Protein AF-A0A2V6D3M4-F1 (afdb_monomer)

Mean predicted aligned error: 12.71 Å

Secondary structure (DSSP, 8-state):
--PPPPP---S---SS-TTS---PPP----PPPP-----S-HHHHHHTSPTT-EEEEEE----SS--B-SS-B----HHHHHHHHHHHHHHHHHHEEEEEEEEE-----

Nearest PDB structures (foldseek):
  8s9m-assembly1_A-2  TM=8.624E-01  e=1.371E-04  Adineta vaga
  9c3u-assembly1_A  TM=8.992E-01  e=2.688E-04  Burkholderia cenocepacia
  8urk-assembly1_B  TM=9.087E-01  e=1.182E-03  Burkholderia cenocepacia

pLDDT: mean 81.77, std 21.72, range [31.73, 98.88]

Radius of gyration: 23.75 Å; Cα contacts (8 Å, |Δi|>4): 78; chains: 1; bounding box: 34×32×71 Å

Foldseek 3Di:
DDDDDDDDDDPPDPPPPPPDPDPDDPPPPPDDDDDDDDDDDLLVVLVVAAFQAAQEDADEDLQLPQDDDPPDGSPDDPVRVVVVVCSNVVSVNRRHHPNHDYHYDHDDD

Solvent-accessible surface area (backbone atoms only — not comparable to full-atom values): 7563 Å² total; per-residue (Å²): 140,82,84,84,83,79,81,91,76,77,96,79,79,81,86,79,71,90,78,69,72,85,77,72,72,80,83,73,77,78,73,81,88,81,85,89,88,80,94,66,61,66,61,68,55,51,71,75,52,63,65,50,70,36,62,70,48,78,50,69,69,90,72,60,80,59,56,89,53,96,89,52,82,28,71,59,54,73,68,55,44,55,50,55,51,50,57,48,50,52,50,51,63,46,25,32,27,100,86,34,47,80,46,76,55,83,77,85,134

Structure (mmCIF, N/CA/C/O backbone):
data_AF-A0A2V6D3M4-F1
#
_entry.id   AF-A0A2V6D3M4-F1
#
loop_
_atom_site.group_PDB
_atom_site.id
_atom_site.type_symbol
_atom_site.label_atom_id
_atom_site.label_alt_id
_atom_site.label_comp_id
_atom_site.label_asym_id
_atom_site.label_entity_id
_atom_site.label_seq_id
_atom_site.pdbx_PDB_ins_code
_atom_site.Cartn_x
_atom_site.Cartn_y
_atom_site.Cartn_z
_atom_site.occupancy
_atom_site.B_iso_or_equiv
_atom_site.auth_seq_id
_atom_site.auth_comp_id
_atom_site.auth_asym_id
_atom_site.auth_atom_id
_atom_site.pdbx_PDB_model_num
ATOM 1 N N . MET A 1 1 ? 10.643 15.485 14.687 1.00 40.09 1 MET A N 1
ATOM 2 C CA . MET A 1 1 ? 10.823 14.517 15.788 1.00 40.09 1 MET A CA 1
ATOM 3 C C . MET A 1 1 ? 11.985 15.006 16.649 1.00 40.09 1 MET A C 1
ATOM 5 O O . MET A 1 1 ? 13.115 14.979 16.186 1.00 40.09 1 MET A O 1
ATOM 9 N N . ARG A 1 2 ? 11.716 15.594 17.822 1.00 31.73 2 ARG A N 1
ATOM 10 C CA . ARG A 1 2 ? 12.748 16.038 18.779 1.00 31.73 2 ARG A CA 1
ATOM 11 C C . ARG A 1 2 ? 12.643 15.150 20.012 1.00 31.73 2 ARG A C 1
ATOM 13 O O . ARG A 1 2 ? 11.576 15.096 20.613 1.00 31.73 2 ARG A O 1
ATOM 20 N N . VAL A 1 3 ? 13.726 14.466 20.363 1.00 34.12 3 VAL A N 1
ATOM 21 C CA . VAL A 1 3 ? 13.843 13.738 21.631 1.00 34.12 3 VAL A CA 1
ATOM 22 C C . VAL A 1 3 ? 14.336 14.738 22.685 1.00 34.12 3 VAL A C 1
ATOM 24 O O . VAL A 1 3 ? 15.333 15.415 22.422 1.00 34.12 3 VAL A O 1
ATOM 27 N N . PRO A 1 4 ? 13.667 14.901 23.839 1.00 41.56 4 PRO A N 1
ATOM 28 C CA . P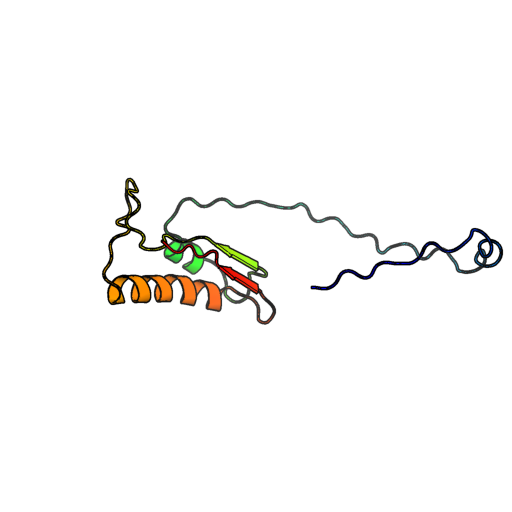RO A 1 4 ? 14.173 15.764 24.896 1.00 41.56 4 PRO A CA 1
ATOM 29 C C . PRO A 1 4 ? 15.375 15.111 25.591 1.00 41.56 4 PRO A C 1
ATOM 31 O O . PRO A 1 4 ? 15.325 13.942 25.968 1.00 41.56 4 PRO A O 1
ATOM 34 N N . VAL A 1 5 ? 16.442 15.885 25.793 1.00 47.09 5 VAL A N 1
ATOM 35 C CA . VAL A 1 5 ? 17.565 15.523 26.668 1.00 47.09 5 VAL A CA 1
ATOM 36 C C . VAL A 1 5 ? 17.191 15.926 28.094 1.00 47.09 5 VAL A C 1
ATOM 38 O O . VAL A 1 5 ? 16.955 17.104 28.359 1.00 47.09 5 VAL A O 1
ATOM 41 N N . ILE A 1 6 ? 17.116 14.956 29.006 1.00 49.19 6 ILE A N 1
ATOM 42 C CA . ILE A 1 6 ? 16.856 15.201 30.431 1.00 49.19 6 ILE A CA 1
ATOM 43 C C . ILE A 1 6 ? 18.204 15.462 31.127 1.00 49.19 6 ILE A C 1
ATOM 45 O O . ILE A 1 6 ? 19.105 14.628 31.010 1.00 49.19 6 ILE A O 1
ATOM 49 N N . PRO A 1 7 ? 18.382 16.585 31.846 1.00 41.84 7 PRO A N 1
ATOM 50 C CA . PRO A 1 7 ? 19.612 16.843 32.581 1.00 41.84 7 PRO A CA 1
ATOM 51 C C . PRO A 1 7 ? 19.721 15.940 33.819 1.00 41.84 7 PRO A C 1
ATOM 53 O O . PRO A 1 7 ? 18.747 15.698 34.531 1.00 41.84 7 PRO A O 1
ATOM 56 N N . SER A 1 8 ? 20.941 15.465 34.074 1.00 50.97 8 SER A N 1
ATOM 57 C CA . SER A 1 8 ? 21.327 14.670 35.245 1.00 50.97 8 SER A CA 1
ATOM 58 C C . SER A 1 8 ? 21.058 15.442 36.541 1.00 50.97 8 SER A C 1
ATOM 60 O O . SER A 1 8 ? 21.778 16.393 36.845 1.00 50.97 8 SER A O 1
ATOM 62 N N . GLN A 1 9 ? 20.062 15.014 37.320 1.00 48.69 9 GLN A N 1
ATOM 63 C CA . GLN A 1 9 ? 19.790 15.557 38.652 1.00 48.69 9 GLN A CA 1
ATOM 64 C C . GLN A 1 9 ? 20.492 14.747 39.749 1.00 48.69 9 GLN A C 1
ATOM 66 O O . GLN A 1 9 ? 20.584 13.520 39.705 1.00 48.69 9 GLN A O 1
ATOM 71 N N . SER A 1 10 ? 21.010 15.480 40.731 1.00 43.06 10 SER A N 1
ATOM 72 C CA . SER A 1 10 ? 21.783 15.022 41.882 1.00 43.06 10 SER A CA 1
ATOM 73 C C . SER A 1 10 ? 20.942 14.224 42.895 1.00 43.06 10 SER A C 1
ATOM 75 O O . SER A 1 10 ? 19.734 14.403 43.031 1.00 43.06 10 SER A O 1
ATOM 77 N N . LYS A 1 11 ? 21.608 13.321 43.630 1.00 49.00 11 LYS A N 1
ATOM 78 C CA . LYS A 1 11 ? 21.061 12.259 44.507 1.00 49.00 11 LYS A CA 1
ATOM 79 C C . LYS A 1 11 ? 20.303 12.723 45.781 1.00 49.00 11 LYS A C 1
ATOM 81 O O . LYS A 1 11 ? 20.261 11.986 46.759 1.00 49.00 11 LYS A O 1
ATOM 86 N N . GLY A 1 12 ? 19.714 13.917 45.817 1.00 41.41 12 GLY A N 1
ATOM 87 C CA . GLY A 1 12 ? 19.258 14.551 47.068 1.00 41.41 12 GLY A CA 1
ATOM 88 C C . GLY A 1 12 ? 17.788 14.387 47.482 1.00 41.41 12 GLY A C 1
ATOM 89 O O . GLY A 1 12 ? 17.453 14.765 48.597 1.00 41.41 12 GLY A O 1
ATOM 90 N N . ALA A 1 13 ? 16.895 13.855 46.640 1.00 48.09 13 ALA A N 1
ATOM 91 C CA . ALA A 1 13 ? 15.440 13.962 46.865 1.00 48.09 13 ALA A CA 1
ATOM 92 C C . ALA A 1 13 ? 14.701 12.620 47.067 1.00 48.09 13 ALA A C 1
ATOM 94 O O . ALA A 1 13 ? 13.505 12.527 46.804 1.00 48.09 13 ALA A O 1
ATOM 95 N N . LEU A 1 14 ? 15.388 11.563 47.516 1.00 39.41 14 LEU A N 1
ATOM 96 C CA . LEU A 1 14 ? 14.815 10.206 47.566 1.00 39.41 14 LEU A CA 1
ATOM 97 C C . LEU A 1 14 ? 14.127 9.810 48.885 1.00 39.41 14 LEU A C 1
ATOM 99 O O . LEU A 1 14 ? 13.579 8.715 48.955 1.00 39.41 14 LEU A O 1
ATOM 103 N N . GLN A 1 15 ? 14.082 10.660 49.917 1.00 44.06 15 GLN A N 1
ATOM 104 C CA . GLN A 1 15 ? 13.596 10.221 51.238 1.00 44.06 15 GLN A CA 1
ATOM 105 C C . GLN A 1 15 ? 12.126 10.556 51.575 1.00 44.06 15 GLN A C 1
ATOM 107 O O . GLN A 1 15 ? 11.689 10.203 52.663 1.00 44.06 15 GLN A O 1
ATOM 112 N N . SER A 1 16 ? 11.336 11.190 50.691 1.00 42.62 16 SER A N 1
ATOM 113 C CA . SER A 1 16 ? 9.958 11.624 51.042 1.00 42.62 16 SER A CA 1
ATOM 114 C C . SER A 1 16 ? 8.810 10.981 50.245 1.00 42.62 16 SER A C 1
ATOM 116 O O . SER A 1 16 ? 7.661 11.383 50.414 1.00 42.62 16 SER A O 1
ATOM 118 N N . LEU A 1 17 ? 9.068 9.982 49.397 1.00 43.31 17 LEU A N 1
ATOM 119 C CA . LEU A 1 17 ? 8.043 9.362 48.535 1.00 43.31 17 LEU A CA 1
ATOM 120 C C . LEU A 1 17 ? 7.548 7.980 49.006 1.00 43.31 17 LEU A C 1
ATOM 122 O O . LEU A 1 17 ? 6.940 7.252 48.231 1.00 43.31 17 LEU A O 1
ATOM 126 N N . LEU A 1 18 ? 7.744 7.613 50.276 1.00 43.56 18 LEU A N 1
ATOM 127 C CA . LEU A 1 18 ? 7.311 6.311 50.818 1.00 43.56 18 LEU A CA 1
ATOM 128 C C . LEU A 1 18 ? 5.841 6.266 51.299 1.00 43.56 18 LEU A C 1
ATOM 130 O O . LEU A 1 18 ? 5.478 5.381 52.064 1.00 43.56 18 LEU A O 1
ATOM 134 N N . SER A 1 19 ? 4.979 7.192 50.858 1.00 49.75 19 SER A N 1
ATOM 135 C CA . SER A 1 19 ? 3.557 7.243 51.263 1.00 49.75 19 SER A CA 1
ATOM 136 C C . SER A 1 19 ? 2.551 7.170 50.108 1.00 49.75 19 SER A C 1
ATOM 138 O O . SER A 1 19 ? 1.344 7.199 50.353 1.00 49.75 19 SER A O 1
ATOM 140 N N . LEU A 1 20 ? 2.987 7.077 48.854 1.00 46.94 20 LEU A N 1
ATOM 141 C CA . LEU A 1 20 ? 2.054 6.843 47.754 1.00 46.94 20 LEU A CA 1
ATOM 142 C C . LEU A 1 20 ? 1.953 5.334 47.567 1.00 46.94 20 LEU A C 1
ATOM 144 O O . LEU A 1 20 ? 2.939 4.692 47.214 1.00 46.94 20 LEU A O 1
ATOM 148 N N . GLY A 1 21 ? 0.782 4.779 47.896 1.00 47.75 21 GLY A N 1
ATOM 149 C CA . GLY A 1 21 ? 0.492 3.356 47.752 1.00 47.75 21 GLY A CA 1
ATOM 150 C C . GLY A 1 21 ? 0.939 2.837 46.390 1.00 47.75 21 GLY A C 1
ATOM 151 O O . GLY A 1 21 ? 0.881 3.565 45.399 1.00 47.75 21 GLY A O 1
ATOM 152 N N . GLU A 1 22 ? 1.419 1.595 46.364 1.00 46.75 22 GLU A N 1
ATOM 153 C CA . GLU A 1 22 ? 1.853 0.923 45.143 1.00 46.75 22 GLU A CA 1
ATOM 154 C C . GLU A 1 22 ? 0.810 1.113 44.037 1.00 46.75 22 GLU A C 1
ATOM 156 O O . GLU A 1 22 ? -0.259 0.496 44.041 1.00 46.75 22 GLU A O 1
ATOM 161 N N . VAL A 1 23 ? 1.123 1.970 43.064 1.00 55.47 23 VAL A N 1
ATOM 162 C CA . VAL A 1 23 ? 0.406 1.992 41.796 1.00 55.47 23 VAL A CA 1
ATOM 163 C C . VAL A 1 23 ? 0.797 0.694 41.109 1.00 55.47 23 VAL A C 1
ATOM 165 O O . VAL A 1 23 ? 1.848 0.606 40.475 1.00 55.47 23 VAL A O 1
ATOM 168 N N . ARG A 1 24 ? -0.016 -0.351 41.295 1.00 49.06 24 ARG A N 1
ATOM 169 C CA . ARG A 1 24 ? 0.113 -1.576 40.508 1.00 49.06 24 ARG A CA 1
ATOM 170 C C . ARG A 1 24 ? 0.020 -1.169 39.036 1.00 49.06 24 ARG A C 1
ATOM 172 O O . ARG A 1 24 ? -1.006 -0.597 38.656 1.00 49.06 24 ARG A O 1
ATOM 179 N N . PRO A 1 25 ? 1.051 -1.418 38.208 1.00 59.03 25 PRO A N 1
ATOM 180 C CA . PRO A 1 25 ? 0.914 -1.203 36.779 1.00 59.03 25 PRO A CA 1
ATOM 181 C C . PRO A 1 25 ? -0.276 -2.042 36.294 1.00 59.03 25 PRO A C 1
ATOM 183 O O . PRO A 1 25 ? -0.447 -3.169 36.779 1.00 59.03 25 PRO A O 1
ATOM 186 N N . PRO A 1 26 ? -1.130 -1.515 35.396 1.00 58.19 26 PRO A N 1
ATOM 187 C CA . PRO A 1 26 ? -2.205 -2.307 34.823 1.00 58.19 26 PRO A CA 1
ATOM 188 C C . PRO A 1 26 ? -1.590 -3.590 34.269 1.00 58.19 26 PRO A C 1
ATOM 190 O O . PRO A 1 26 ? -0.607 -3.542 33.527 1.00 58.19 26 PRO A O 1
ATOM 193 N N . SER A 1 27 ? -2.122 -4.737 34.692 1.00 60.91 27 SER A N 1
ATOM 194 C CA . SER A 1 27 ? -1.690 -6.043 34.214 1.00 60.91 27 SER A CA 1
ATOM 195 C C . SER A 1 27 ? -2.022 -6.131 32.728 1.00 60.91 27 SER A C 1
ATOM 197 O O . SER A 1 27 ? -3.122 -6.530 32.347 1.00 60.91 27 SER A O 1
ATOM 199 N N . ALA A 1 28 ? -1.097 -5.695 31.881 1.00 60.69 28 ALA A N 1
ATOM 200 C CA . ALA A 1 28 ? -1.204 -5.890 30.453 1.00 60.69 28 ALA A CA 1
ATOM 201 C C . ALA A 1 28 ? -1.095 -7.395 30.209 1.00 60.69 28 ALA A C 1
ATOM 203 O O . ALA A 1 28 ? -0.017 -7.980 30.321 1.00 60.69 28 ALA A O 1
ATOM 204 N N . SER A 1 29 ? -2.222 -8.039 29.909 1.00 61.72 29 SER A N 1
ATOM 205 C CA . SER A 1 29 ? -2.193 -9.328 29.236 1.00 61.72 29 SER A CA 1
ATOM 206 C C . SER A 1 29 ? -1.501 -9.088 27.898 1.00 61.72 29 SER A C 1
ATOM 208 O O . SER A 1 29 ? -2.081 -8.474 27.001 1.00 61.72 29 SER A O 1
ATOM 210 N N . LEU A 1 30 ? -0.236 -9.487 27.787 1.00 67.31 30 LEU A N 1
ATOM 211 C CA . LEU A 1 30 ? 0.482 -9.442 26.522 1.00 67.31 30 LEU A CA 1
ATOM 212 C C . LEU A 1 30 ? -0.220 -10.426 25.588 1.00 67.31 30 LEU A C 1
ATOM 214 O O . LEU A 1 30 ? -0.067 -11.639 25.723 1.00 67.31 30 LEU A O 1
ATOM 218 N N . GLY A 1 31 ? -1.057 -9.898 24.696 1.00 75.81 31 GLY A N 1
ATOM 219 C CA . GLY A 1 31 ? -1.618 -10.682 23.608 1.00 75.81 31 GLY A CA 1
ATOM 220 C C . GLY A 1 31 ? -0.477 -11.311 22.813 1.00 75.81 31 GLY A C 1
ATOM 221 O O . GLY A 1 31 ? 0.563 -10.686 22.602 1.00 75.81 31 GLY A O 1
ATOM 222 N N . THR A 1 32 ? -0.642 -12.564 22.406 1.00 89.44 32 THR A N 1
ATOM 223 C CA . THR A 1 32 ? 0.322 -13.222 21.526 1.00 89.44 32 THR A CA 1
ATOM 224 C C . THR A 1 32 ? 0.306 -12.534 20.164 1.00 89.44 32 THR A C 1
ATOM 226 O O . THR A 1 32 ? -0.753 -12.397 19.554 1.00 89.44 32 THR A O 1
ATOM 229 N N . THR A 1 33 ? 1.471 -12.115 19.669 1.00 93.31 33 THR A N 1
ATOM 230 C CA . THR A 1 33 ? 1.608 -11.638 18.289 1.00 93.31 33 THR A CA 1
ATOM 231 C C . THR A 1 33 ? 1.423 -12.811 17.330 1.00 93.31 33 THR A C 1
ATOM 233 O O . THR A 1 33 ? 2.163 -13.792 17.407 1.00 93.31 33 THR A O 1
ATOM 236 N N . ALA A 1 34 ? 0.454 -12.702 16.425 1.00 94.50 34 ALA A N 1
ATOM 237 C CA . ALA A 1 34 ? 0.248 -13.643 15.329 1.00 94.50 34 ALA A CA 1
ATOM 238 C C . ALA A 1 34 ? 0.81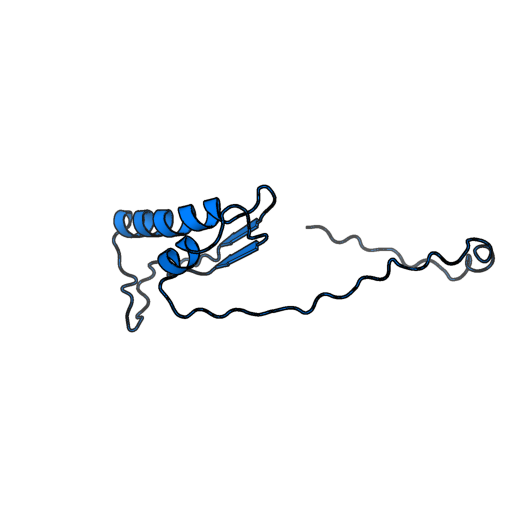3 -13.070 14.021 1.00 94.50 34 ALA A C 1
ATOM 240 O O . ALA A 1 34 ? 0.845 -11.852 13.835 1.00 94.50 34 ALA A O 1
ATOM 241 N N . PHE A 1 35 ? 1.254 -13.951 13.122 1.00 95.50 35 PHE A N 1
ATOM 242 C CA . PHE A 1 35 ? 1.779 -13.584 11.810 1.00 95.50 35 PHE A CA 1
ATOM 243 C C . PHE A 1 35 ? 1.058 -14.383 10.730 1.00 95.50 35 PHE A C 1
ATOM 245 O O . PHE A 1 35 ? 1.135 -15.610 10.728 1.00 95.50 35 PHE A O 1
ATOM 252 N N . ASP A 1 36 ? 0.440 -13.675 9.788 1.00 95.06 36 ASP A N 1
ATOM 253 C CA . ASP A 1 36 ? -0.177 -14.262 8.602 1.00 95.06 36 ASP A CA 1
ATOM 254 C C . ASP A 1 36 ? 0.624 -13.850 7.363 1.00 95.06 36 ASP A C 1
ATOM 256 O O . ASP A 1 36 ? 0.766 -12.663 7.063 1.00 95.06 36 ASP A O 1
ATOM 260 N N . LEU A 1 37 ? 1.185 -14.835 6.652 1.00 96.38 37 LEU A N 1
ATOM 261 C CA . LEU A 1 37 ? 1.960 -14.621 5.429 1.00 96.38 37 LEU A CA 1
ATOM 262 C C . LEU A 1 37 ? 1.189 -15.178 4.235 1.00 96.38 37 LEU A C 1
ATOM 264 O O . LEU A 1 37 ? 0.917 -16.376 4.159 1.00 96.38 37 LEU A O 1
ATOM 268 N N . LEU A 1 38 ? 0.872 -14.303 3.284 1.00 95.31 38 LEU A N 1
ATOM 269 C CA . LEU A 1 38 ? 0.089 -14.630 2.098 1.00 95.31 38 LEU A CA 1
ATOM 270 C C . LEU A 1 38 ? 0.939 -14.406 0.845 1.00 95.31 38 LEU A C 1
ATOM 272 O O . LEU A 1 38 ? 1.434 -13.303 0.615 1.00 95.31 38 LEU A O 1
ATOM 276 N N . HIS A 1 39 ? 1.103 -15.449 0.030 1.00 95.62 39 HIS A N 1
ATOM 277 C CA . HIS A 1 39 ? 1.769 -15.351 -1.267 1.00 95.62 39 HIS A CA 1
ATOM 278 C C . HIS A 1 39 ? 0.723 -15.168 -2.371 1.00 95.62 39 HIS A C 1
ATOM 280 O O . HIS A 1 39 ? 0.169 -16.138 -2.887 1.00 95.62 39 HIS A O 1
ATOM 286 N N . GLU A 1 40 ? 0.428 -13.914 -2.710 1.00 94.56 40 GLU A N 1
ATOM 287 C CA . GLU A 1 40 ? -0.537 -13.564 -3.751 1.00 94.56 40 GLU A CA 1
ATOM 288 C C . GLU A 1 40 ? -0.303 -12.160 -4.328 1.00 94.56 40 GLU A C 1
ATOM 290 O O . GLU A 1 40 ? 0.508 -11.384 -3.823 1.00 94.56 40 GLU A O 1
ATOM 295 N N . ASP A 1 41 ? -1.051 -11.824 -5.383 1.00 95.06 41 ASP A N 1
ATOM 296 C CA . ASP A 1 41 ? -1.185 -10.445 -5.853 1.00 95.06 41 ASP A CA 1
ATOM 297 C C . ASP A 1 41 ? -1.739 -9.562 -4.724 1.00 95.06 41 ASP A C 1
ATOM 299 O O . ASP A 1 41 ? -2.808 -9.834 -4.172 1.00 95.06 41 ASP A O 1
ATOM 303 N N . CYS A 1 42 ? -1.015 -8.498 -4.373 1.00 96.00 42 CYS A N 1
ATOM 304 C CA . CYS A 1 42 ? -1.331 -7.710 -3.185 1.00 96.00 42 CYS A CA 1
ATOM 305 C C . CYS A 1 42 ? -2.691 -7.007 -3.274 1.00 96.00 42 CYS A C 1
ATOM 307 O O . CYS A 1 42 ? -3.348 -6.844 -2.250 1.00 96.00 42 CYS A O 1
ATOM 309 N N . VAL A 1 43 ? -3.151 -6.631 -4.472 1.00 97.06 43 VAL A N 1
ATOM 310 C CA . VAL A 1 43 ? -4.470 -6.010 -4.655 1.00 97.06 43 VAL A CA 1
ATOM 311 C C . VAL A 1 43 ? -5.567 -7.038 -4.379 1.00 97.06 43 VAL A C 1
ATOM 313 O O . VAL A 1 43 ? -6.515 -6.742 -3.654 1.00 97.06 43 VAL A O 1
ATOM 316 N N . ARG A 1 44 ? -5.421 -8.270 -4.884 1.00 97.75 44 ARG A N 1
ATOM 317 C CA . ARG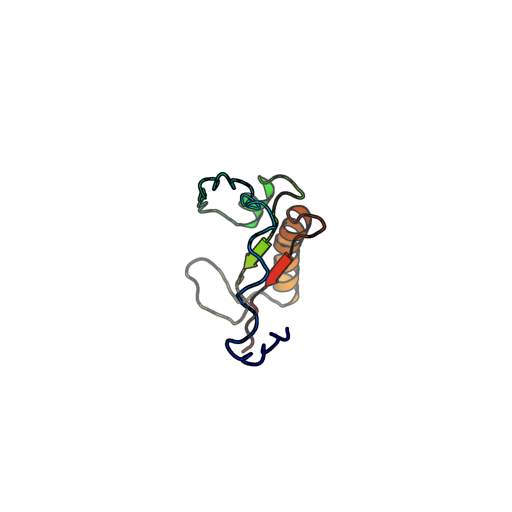 A 1 44 ? -6.350 -9.376 -4.587 1.00 97.75 44 ARG A CA 1
ATOM 318 C C . ARG A 1 44 ? -6.343 -9.774 -3.113 1.00 97.75 44 ARG A C 1
ATOM 320 O O . ARG A 1 44 ? -7.411 -10.058 -2.573 1.00 97.75 44 ARG A O 1
ATOM 327 N N . GLY A 1 45 ? -5.177 -9.773 -2.471 1.00 97.88 45 GLY A N 1
ATOM 328 C CA . GLY A 1 45 ? -5.050 -10.073 -1.044 1.00 97.88 45 GLY A CA 1
ATOM 329 C C . GLY A 1 45 ? -5.727 -9.016 -0.182 1.00 97.88 45 GLY A C 1
ATOM 330 O O . GLY A 1 45 ? -6.566 -9.341 0.656 1.00 97.88 45 GLY A O 1
ATOM 331 N N . MET A 1 46 ? -5.438 -7.740 -0.453 1.00 98.06 46 MET A N 1
ATOM 332 C CA . MET A 1 46 ? -6.056 -6.612 0.244 1.00 98.06 46 MET A CA 1
ATOM 333 C C . MET A 1 46 ? -7.581 -6.599 0.094 1.00 98.06 46 MET A C 1
ATOM 335 O O . MET A 1 46 ? -8.275 -6.371 1.084 1.00 98.06 46 MET A O 1
ATOM 339 N N . ALA A 1 47 ? -8.114 -6.935 -1.085 1.00 97.81 47 ALA A N 1
ATOM 340 C CA . ALA A 1 47 ? -9.556 -6.960 -1.344 1.00 97.81 47 ALA A CA 1
ATOM 341 C C . ALA A 1 47 ? -10.347 -7.918 -0.428 1.00 97.81 47 ALA A C 1
ATOM 343 O O . ALA A 1 47 ? -11.549 -7.736 -0.241 1.00 97.81 47 ALA A O 1
ATOM 344 N N . LYS A 1 48 ? -9.691 -8.926 0.161 1.00 97.75 48 LYS A N 1
ATOM 345 C CA . LYS A 1 48 ? -10.305 -9.879 1.105 1.00 97.75 48 LYS A CA 1
ATOM 346 C C . LYS A 1 48 ? -10.362 -9.345 2.538 1.00 97.75 48 LYS A C 1
ATOM 348 O O . LYS A 1 48 ? -11.083 -9.900 3.365 1.00 97.75 48 LYS A O 1
ATOM 353 N N . LEU A 1 49 ? -9.584 -8.308 2.847 1.00 97.69 49 LEU A N 1
ATOM 354 C CA . LEU A 1 49 ? -9.473 -7.749 4.188 1.00 97.69 49 LEU A CA 1
ATOM 355 C C . LEU A 1 49 ? -10.589 -6.721 4.454 1.00 97.69 49 LEU A C 1
ATOM 357 O O . LEU A 1 49 ? -10.967 -5.961 3.549 1.00 97.69 49 LEU A O 1
ATOM 361 N N . PRO A 1 50 ? -11.119 -6.662 5.689 1.00 98.38 50 PRO A N 1
ATOM 362 C CA . PRO A 1 50 ? -12.151 -5.701 6.059 1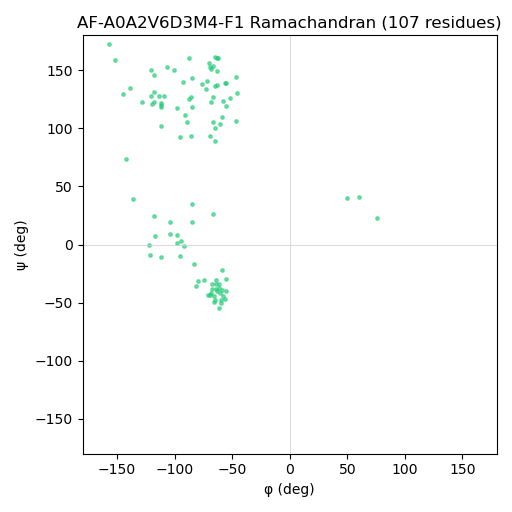.00 98.38 50 PRO A CA 1
ATOM 363 C C . PRO A 1 50 ? -11.646 -4.256 5.947 1.00 98.38 50 PRO A C 1
ATOM 365 O O . PRO A 1 50 ? -10.466 -3.973 6.113 1.00 98.38 50 PRO A O 1
ATOM 368 N N . ALA A 1 51 ? -12.547 -3.323 5.640 1.00 98.69 51 ALA A N 1
ATOM 369 C CA . ALA A 1 51 ? -12.206 -1.901 5.636 1.00 98.69 51 ALA A CA 1
ATOM 370 C C . ALA A 1 51 ? -11.886 -1.406 7.058 1.00 98.69 51 ALA A C 1
ATOM 372 O O . ALA A 1 51 ? -12.410 -1.953 8.030 1.00 98.69 51 ALA A O 1
ATOM 373 N N . ALA A 1 52 ? -1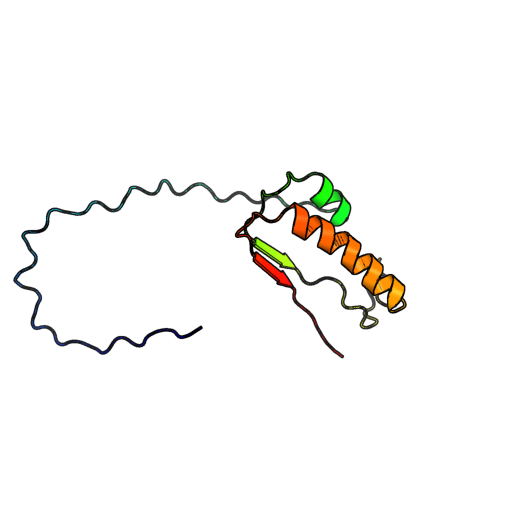1.071 -0.353 7.166 1.00 98.62 52 ALA A N 1
ATOM 374 C CA . ALA A 1 52 ? -10.694 0.273 8.437 1.00 98.62 52 ALA A CA 1
ATOM 375 C C . ALA A 1 52 ? -10.192 -0.720 9.509 1.00 98.62 52 ALA A C 1
ATOM 377 O O . ALA A 1 52 ? -10.526 -0.605 10.689 1.00 98.62 52 ALA A O 1
ATOM 378 N N . SER A 1 53 ? -9.396 -1.713 9.106 1.00 98.50 53 SER A N 1
ATOM 379 C CA . SER A 1 53 ? -8.886 -2.765 9.992 1.00 98.50 53 SER A CA 1
ATOM 380 C C . SER A 1 53 ? -7.379 -2.707 10.230 1.00 98.50 53 SER A C 1
ATOM 382 O O . SER A 1 53 ? -6.888 -3.421 11.099 1.00 98.50 53 SER A O 1
ATOM 384 N N . ILE A 1 54 ? -6.643 -1.885 9.477 1.00 98.50 54 ILE A N 1
ATOM 385 C CA . ILE A 1 54 ? -5.179 -1.816 9.520 1.00 98.50 54 ILE A CA 1
ATOM 386 C C . ILE A 1 54 ? -4.724 -0.501 10.160 1.00 98.50 54 ILE A C 1
ATOM 388 O O . ILE A 1 54 ? -5.136 0.579 9.740 1.00 98.50 54 ILE A O 1
ATOM 392 N N . ASP A 1 55 ? -3.854 -0.594 11.166 1.00 98.75 55 ASP A N 1
ATOM 393 C CA . ASP A 1 55 ? -3.253 0.568 11.839 1.00 98.75 55 ASP A CA 1
ATOM 394 C C . ASP A 1 55 ? -2.064 1.151 11.057 1.00 98.75 55 ASP A C 1
ATOM 396 O O . ASP A 1 55 ? -1.845 2.362 11.040 1.00 98.75 55 ASP A O 1
ATOM 400 N N . LEU A 1 56 ? -1.279 0.294 10.400 1.00 98.56 56 LEU A N 1
ATOM 401 C CA . LEU A 1 56 ? -0.047 0.680 9.720 1.00 98.56 56 LEU A CA 1
ATOM 402 C C . LEU A 1 56 ? 0.156 -0.138 8.447 1.00 98.56 56 LEU A C 1
ATOM 404 O O . LEU A 1 56 ? 0.161 -1.366 8.485 1.00 98.56 56 LEU A O 1
ATOM 408 N N . VAL A 1 57 ? 0.416 0.551 7.337 1.00 98.62 57 VAL A N 1
ATOM 409 C CA . VAL A 1 57 ? 0.915 -0.068 6.105 1.00 98.62 57 VAL A CA 1
ATOM 410 C C . VAL A 1 57 ? 2.329 0.428 5.831 1.00 98.62 57 VAL A C 1
ATOM 412 O O . VAL A 1 57 ? 2.571 1.633 5.777 1.00 98.62 57 VAL A O 1
ATOM 415 N N . VAL A 1 58 ? 3.254 -0.507 5.621 1.00 98.38 58 VAL A N 1
ATOM 416 C CA . VAL A 1 58 ? 4.633 -0.239 5.191 1.00 98.38 58 VAL A CA 1
ATOM 417 C C . VAL A 1 58 ? 4.860 -0.958 3.871 1.00 98.38 58 VAL A C 1
ATOM 419 O O . VAL A 1 58 ? 4.576 -2.150 3.766 1.00 98.38 58 VAL A O 1
ATOM 422 N N . THR A 1 59 ? 5.342 -0.252 2.849 1.00 97.31 59 THR A N 1
ATOM 423 C CA . THR A 1 59 ? 5.536 -0.857 1.525 1.00 97.31 59 THR A CA 1
ATOM 424 C C . THR A 1 59 ? 6.659 -0.210 0.715 1.00 97.31 59 THR A C 1
ATOM 426 O O . THR A 1 59 ? 7.046 0.933 0.954 1.00 97.31 59 THR A O 1
ATOM 429 N N . SER A 1 60 ? 7.162 -0.959 -0.265 1.00 95.06 60 SER A N 1
ATOM 430 C CA . SER A 1 60 ? 8.182 -0.568 -1.243 1.00 95.06 60 SER A CA 1
ATOM 431 C C . SER A 1 60 ? 7.842 -1.192 -2.608 1.00 95.06 60 SER A C 1
ATOM 433 O O . SER A 1 60 ? 8.440 -2.207 -2.981 1.00 95.06 60 SER A O 1
ATOM 435 N N . PRO A 1 61 ? 6.822 -0.678 -3.323 1.00 93.88 61 PRO A N 1
ATOM 436 C CA . PRO A 1 61 ? 6.410 -1.232 -4.610 1.00 93.88 61 PRO A CA 1
ATOM 437 C C . PRO A 1 61 ? 7.522 -1.053 -5.656 1.00 93.88 61 PRO A C 1
ATOM 439 O O . PRO A 1 61 ? 8.382 -0.197 -5.481 1.00 93.88 61 PRO A O 1
ATOM 442 N N . PRO A 1 62 ? 7.515 -1.801 -6.770 1.00 93.06 62 PRO A N 1
ATOM 443 C CA . PRO A 1 62 ? 8.333 -1.474 -7.937 1.00 93.06 62 PRO A CA 1
ATOM 444 C C . PRO A 1 62 ? 8.256 0.016 -8.320 1.00 93.06 62 PRO A C 1
ATOM 446 O O . PRO A 1 62 ? 7.164 0.573 -8.420 1.00 93.06 62 PRO A O 1
ATOM 449 N N . TYR A 1 63 ? 9.413 0.660 -8.515 1.00 93.06 63 TYR A N 1
ATOM 450 C CA . TYR A 1 63 ? 9.530 2.114 -8.720 1.00 93.06 63 TYR A CA 1
ATOM 451 C C . TYR A 1 63 ? 9.556 2.545 -10.192 1.00 93.06 63 TYR A C 1
ATOM 453 O O . TYR A 1 63 ? 9.717 3.733 -10.473 1.00 93.06 63 TYR A O 1
ATOM 461 N N . ASN A 1 64 ? 9.405 1.609 -11.133 1.00 92.94 64 ASN A N 1
ATOM 462 C CA . ASN A 1 64 ? 9.500 1.854 -12.570 1.00 92.94 64 ASN A CA 1
ATOM 463 C C . ASN A 1 64 ? 10.871 2.413 -12.995 1.00 92.94 64 ASN A C 1
ATOM 465 O O . ASN A 1 64 ? 10.960 3.326 -13.816 1.00 92.94 64 ASN A O 1
ATOM 469 N N . LEU A 1 65 ? 11.945 1.871 -12.409 1.00 91.94 65 LEU A N 1
ATOM 470 C CA . LEU A 1 65 ? 13.341 2.266 -12.657 1.00 91.94 65 LEU A CA 1
ATOM 471 C C . LEU A 1 65 ? 14.035 1.338 -13.667 1.00 91.94 65 LEU A C 1
ATOM 473 O O . LEU A 1 65 ? 15.244 1.417 -13.883 1.00 91.94 65 LEU A O 1
ATOM 477 N N . GLY A 1 66 ? 13.280 0.441 -14.304 1.00 90.38 66 GLY A N 1
ATOM 478 C CA . GLY A 1 66 ? 13.799 -0.507 -15.281 1.00 90.38 66 GLY A CA 1
ATOM 479 C C . GLY A 1 66 ? 14.556 -1.682 -14.667 1.00 90.38 66 GLY A C 1
ATOM 480 O O . GLY A 1 66 ? 15.373 -2.287 -15.374 1.00 90.38 66 GLY A O 1
ATOM 481 N N . ILE A 1 67 ? 14.286 -2.002 -13.395 1.00 89.25 67 ILE A N 1
ATOM 482 C CA . ILE A 1 67 ? 14.835 -3.174 -12.706 1.00 89.25 67 ILE A CA 1
ATOM 483 C C . ILE A 1 67 ? 14.352 -4.453 -13.399 1.00 89.25 67 ILE A C 1
ATOM 485 O O . ILE A 1 67 ? 13.192 -4.585 -13.791 1.00 89.25 67 ILE A O 1
ATOM 489 N N . ARG A 1 68 ? 15.265 -5.412 -13.576 1.00 89.69 68 ARG A N 1
ATOM 490 C CA . ARG A 1 68 ? 14.955 -6.711 -14.182 1.00 89.69 68 ARG A CA 1
ATOM 491 C C . ARG A 1 68 ? 14.444 -7.677 -13.117 1.00 89.69 68 ARG A C 1
ATOM 493 O O . ARG A 1 68 ? 15.244 -8.345 -12.468 1.00 89.69 68 ARG A O 1
ATOM 500 N N . TYR A 1 69 ? 13.127 -7.744 -12.959 1.00 86.56 69 TYR A N 1
ATOM 501 C CA . TYR A 1 69 ? 12.465 -8.813 -12.210 1.00 86.56 69 TYR A CA 1
ATOM 502 C C . TYR A 1 69 ? 12.180 -10.014 -13.122 1.00 86.56 69 TYR A C 1
ATOM 504 O O . TYR A 1 69 ? 12.155 -9.876 -14.345 1.00 86.56 69 TYR A O 1
ATOM 512 N N . SER A 1 70 ? 11.965 -11.191 -12.531 1.00 85.88 70 SER A N 1
ATOM 513 C CA . SER A 1 70 ? 11.632 -12.415 -13.273 1.00 85.88 70 SER A CA 1
ATOM 514 C C . SER A 1 70 ? 10.247 -12.351 -13.922 1.00 85.88 70 SER A C 1
ATOM 516 O O . SER A 1 70 ? 10.089 -12.765 -15.064 1.00 85.88 70 SER A O 1
ATOM 518 N N . GLU A 1 71 ? 9.256 -11.819 -13.202 1.00 83.19 71 GLU A N 1
ATOM 519 C CA . GLU A 1 71 ? 7.836 -11.895 -13.586 1.00 83.19 71 GLU A CA 1
ATOM 520 C C . GLU A 1 71 ? 7.167 -10.521 -13.757 1.00 83.19 71 GLU A C 1
ATOM 522 O O . GLU A 1 71 ? 6.051 -10.433 -14.265 1.00 83.19 71 GLU A O 1
ATOM 527 N N . PHE A 1 72 ? 7.845 -9.433 -13.371 1.00 84.19 72 PHE A N 1
ATOM 528 C CA . PHE A 1 72 ? 7.304 -8.073 -13.425 1.00 84.19 72 PHE A CA 1
ATOM 529 C C . PHE A 1 72 ? 8.110 -7.166 -14.360 1.00 84.19 72 PHE A C 1
ATOM 531 O O . PHE A 1 72 ? 9.335 -7.071 -14.270 1.00 84.19 72 PHE A O 1
ATOM 538 N N . SER A 1 73 ? 7.406 -6.450 -15.237 1.00 88.06 73 SER A N 1
ATOM 539 C CA .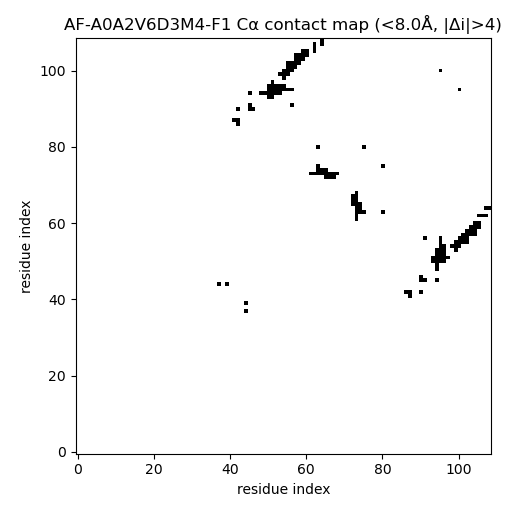 SER A 1 73 ? 8.015 -5.450 -16.115 1.00 88.06 73 SER A CA 1
ATOM 540 C C . SER A 1 73 ? 8.035 -4.081 -15.440 1.00 88.06 73 SER A C 1
ATOM 542 O O . SER A 1 73 ? 7.024 -3.385 -15.387 1.00 88.06 73 SER A O 1
ATOM 544 N N . ASP A 1 74 ? 9.210 -3.659 -14.979 1.00 90.25 74 ASP A N 1
ATOM 545 C CA . ASP A 1 74 ? 9.434 -2.362 -14.321 1.00 90.25 74 ASP A CA 1
ATOM 546 C C . ASP A 1 74 ? 9.682 -1.218 -15.328 1.00 90.25 74 ASP A C 1
ATOM 548 O O . ASP A 1 74 ? 10.533 -0.352 -15.123 1.00 90.25 74 ASP A O 1
ATOM 552 N N . ARG A 1 75 ? 9.011 -1.287 -16.487 1.00 91.12 75 ARG A N 1
ATOM 553 C CA . ARG A 1 75 ? 9.175 -0.382 -17.641 1.00 91.12 75 ARG A CA 1
ATOM 554 C C . ARG A 1 75 ? 7.830 0.046 -18.229 1.00 91.12 75 ARG A C 1
ATOM 556 O O . ARG A 1 75 ? 7.664 0.108 -19.447 1.00 91.12 75 ARG A O 1
ATOM 563 N N . ALA A 1 76 ? 6.855 0.308 -17.371 1.00 92.31 76 ALA A N 1
ATOM 564 C CA . ALA A 1 76 ? 5.588 0.885 -17.788 1.00 92.31 76 ALA A CA 1
ATOM 565 C C . ALA A 1 76 ? 5.782 2.339 -18.249 1.00 92.31 76 ALA A C 1
ATOM 567 O O . ALA A 1 76 ? 6.649 3.063 -17.749 1.00 92.31 76 ALA A O 1
ATOM 568 N N . ASP A 1 77 ? 4.938 2.804 -19.171 1.00 95.81 77 ASP A N 1
ATOM 569 C CA . ASP A 1 77 ? 4.837 4.240 -19.416 1.00 95.81 77 ASP A CA 1
ATOM 570 C C . ASP A 1 77 ? 4.317 4.963 -18.158 1.00 95.81 77 ASP A C 1
ATOM 572 O O . ASP A 1 77 ? 3.704 4.363 -17.267 1.00 95.81 77 ASP A O 1
ATOM 576 N N . ARG A 1 78 ? 4.542 6.278 -18.077 1.00 93.69 78 ARG A N 1
ATOM 577 C CA . ARG A 1 78 ? 4.166 7.079 -16.902 1.00 93.69 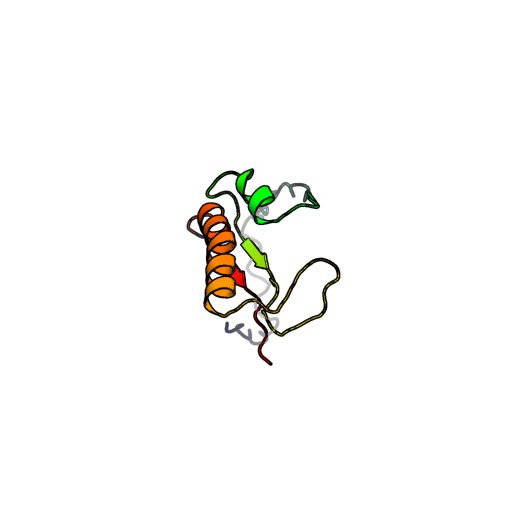78 ARG A CA 1
ATOM 578 C C . ARG A 1 78 ? 2.681 6.954 -16.544 1.00 93.69 78 ARG A C 1
ATOM 580 O O . ARG A 1 78 ? 2.340 6.919 -15.364 1.00 93.69 78 ARG A O 1
ATOM 587 N N . THR A 1 79 ? 1.796 6.921 -17.533 1.00 97.06 79 THR A N 1
ATOM 588 C CA . THR A 1 79 ? 0.347 6.843 -17.308 1.00 97.06 79 THR A CA 1
ATOM 589 C C . THR A 1 79 ? -0.042 5.464 -16.786 1.00 97.06 79 THR A C 1
ATOM 591 O O . THR A 1 79 ? -0.822 5.372 -15.838 1.00 97.06 79 THR A O 1
ATOM 594 N N . GLY A 1 80 ? 0.521 4.405 -17.367 1.00 95.94 80 GLY A N 1
ATOM 595 C CA . GLY A 1 80 ? 0.355 3.026 -16.926 1.00 95.94 80 GLY A CA 1
ATOM 596 C C . GLY A 1 80 ? 0.849 2.827 -15.497 1.00 95.94 80 GLY A C 1
ATOM 597 O O . GLY A 1 80 ? 0.102 2.315 -14.665 1.00 95.94 80 GLY A O 1
ATOM 598 N N . TYR A 1 81 ? 2.046 3.326 -15.184 1.00 95.19 81 TYR A N 1
ATOM 599 C CA . TYR A 1 81 ? 2.618 3.258 -13.841 1.00 95.19 81 TYR A CA 1
ATOM 600 C C . TYR A 1 81 ? 1.742 3.973 -12.808 1.00 95.19 81 TYR A C 1
ATOM 602 O O . TYR A 1 81 ? 1.353 3.383 -11.805 1.00 95.19 81 TYR A O 1
ATOM 610 N N . LEU A 1 82 ? 1.337 5.220 -13.077 1.00 96.00 82 LEU A N 1
ATOM 611 C CA . LEU A 1 82 ? 0.473 5.967 -12.159 1.00 96.00 82 LEU A CA 1
ATOM 612 C C . LEU A 1 82 ? -0.912 5.329 -12.002 1.00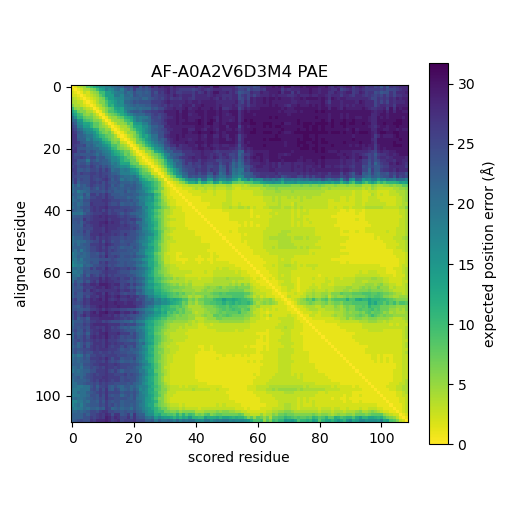 96.00 82 LEU A C 1
ATOM 614 O O . LEU A 1 82 ? -1.493 5.398 -10.919 1.00 96.00 82 LEU A O 1
ATOM 618 N N . ARG A 1 83 ? -1.458 4.712 -13.058 1.00 97.25 83 ARG A N 1
ATOM 619 C CA . ARG A 1 83 ? -2.721 3.965 -12.978 1.00 97.25 83 ARG A CA 1
ATOM 620 C C . ARG A 1 83 ? -2.574 2.754 -12.064 1.00 97.25 83 ARG A C 1
ATOM 622 O O . ARG A 1 83 ? -3.408 2.577 -11.185 1.00 97.25 83 ARG A O 1
ATOM 629 N N . TRP A 1 84 ? -1.512 1.977 -12.244 1.00 95.44 84 TRP A N 1
ATOM 630 C CA . TRP A 1 84 ? -1.201 0.839 -11.387 1.00 95.44 84 TRP A CA 1
ATOM 631 C C . TRP A 1 84 ? -0.990 1.266 -9.926 1.00 95.44 84 TRP A C 1
ATOM 633 O O . TRP A 1 84 ? -1.575 0.661 -9.030 1.00 95.44 84 TRP A O 1
ATOM 643 N N . CYS A 1 85 ? -0.285 2.380 -9.684 1.00 96.88 85 CYS A N 1
ATOM 644 C CA . CYS A 1 85 ? -0.132 2.947 -8.343 1.00 96.88 85 CYS A CA 1
ATOM 645 C C . CYS A 1 85 ? -1.464 3.287 -7.676 1.00 96.88 85 CYS A C 1
ATOM 647 O O . CYS A 1 85 ? -1.688 2.961 -6.513 1.00 96.88 85 CYS A O 1
ATOM 649 N N . LYS A 1 86 ? -2.380 3.909 -8.425 1.00 97.94 86 LYS A N 1
ATOM 650 C CA . LYS A 1 86 ? -3.719 4.225 -7.916 1.00 97.94 86 LYS A CA 1
ATOM 651 C C . LYS A 1 86 ? -4.504 2.974 -7.528 1.00 97.94 86 LYS A C 1
ATOM 653 O O . LYS A 1 86 ? -5.269 3.043 -6.573 1.00 97.94 86 LYS A O 1
ATOM 658 N N . THR A 1 87 ? -4.315 1.858 -8.232 1.00 97.81 87 THR A N 1
ATOM 659 C CA . THR A 1 87 ? -5.017 0.604 -7.935 1.00 97.81 87 THR A CA 1
ATOM 660 C C . THR A 1 87 ? -4.688 0.092 -6.535 1.00 97.81 87 THR A C 1
ATOM 662 O O . THR A 1 87 ? -5.602 -0.105 -5.741 1.00 97.81 87 THR A O 1
ATOM 665 N N . TRP A 1 88 ? -3.408 -0.080 -6.193 1.00 97.81 88 TRP A N 1
ATOM 666 C CA . TRP A 1 88 ? -3.048 -0.565 -4.857 1.00 97.81 88 TRP A CA 1
ATOM 667 C C . TRP A 1 88 ? -3.213 0.511 -3.775 1.00 97.81 88 TRP A C 1
ATOM 669 O O . TRP A 1 88 ? -3.559 0.185 -2.642 1.00 97.81 88 TRP A O 1
ATOM 679 N N . ALA A 1 89 ? -3.032 1.795 -4.103 1.00 98.31 89 ALA A N 1
ATOM 680 C CA . ALA A 1 89 ? -3.193 2.876 -3.129 1.00 98.31 89 ALA A CA 1
ATOM 681 C C . ALA A 1 89 ? -4.651 3.037 -2.672 1.00 98.31 89 ALA A C 1
ATOM 683 O O . ALA A 1 89 ? -4.895 3.358 -1.510 1.00 98.31 89 ALA A O 1
ATOM 684 N N . ALA A 1 90 ? -5.618 2.788 -3.563 1.00 98.56 90 ALA A N 1
ATOM 685 C CA . ALA A 1 90 ? -7.037 2.812 -3.218 1.00 98.56 90 ALA A CA 1
ATOM 686 C C . ALA A 1 90 ? -7.397 1.728 -2.188 1.00 98.56 90 ALA A C 1
ATOM 688 O O . ALA A 1 90 ? -8.136 2.002 -1.244 1.00 98.56 90 ALA A O 1
ATOM 689 N N . GLU A 1 91 ? -6.827 0.529 -2.324 1.00 98.75 91 GLU A N 1
ATOM 690 C CA . GLU A 1 91 ? -7.015 -0.546 -1.347 1.00 98.75 91 GLU A CA 1
ATOM 691 C C . GLU A 1 91 ? -6.390 -0.197 0.006 1.00 98.75 91 GLU A C 1
ATOM 693 O O . GLU A 1 91 ? -7.050 -0.332 1.032 1.00 98.75 91 GLU A O 1
ATOM 698 N N . ILE A 1 92 ? -5.168 0.345 0.026 1.00 98.62 92 ILE A N 1
ATOM 699 C CA . ILE A 1 92 ? -4.536 0.818 1.269 1.00 98.62 92 ILE A CA 1
ATOM 700 C C . ILE A 1 92 ? -5.425 1.856 1.967 1.00 98.62 92 ILE A C 1
ATOM 702 O O . ILE A 1 92 ? -5.676 1.741 3.164 1.00 98.62 92 ILE A O 1
ATOM 706 N N . ALA A 1 93 ? -5.951 2.834 1.225 1.00 98.62 93 ALA A N 1
ATOM 707 C CA . ALA A 1 93 ? -6.837 3.854 1.781 1.00 98.62 93 ALA A CA 1
ATOM 708 C C . ALA A 1 93 ? -8.131 3.264 2.370 1.00 98.62 93 ALA A C 1
ATOM 710 O O . ALA A 1 93 ? -8.594 3.733 3.405 1.00 98.62 93 ALA A O 1
ATOM 711 N N . ARG A 1 94 ? -8.703 2.225 1.746 1.00 98.75 94 ARG A N 1
ATOM 712 C CA . ARG A 1 94 ? -9.882 1.506 2.260 1.00 98.75 94 ARG A CA 1
ATOM 713 C C . ARG A 1 94 ? -9.572 0.721 3.541 1.00 98.75 94 ARG A C 1
ATOM 715 O O . ARG A 1 94 ? -10.428 0.614 4.420 1.00 98.75 94 ARG A O 1
ATOM 722 N N . LEU A 1 95 ? -8.385 0.124 3.622 1.00 98.81 95 LEU A N 1
ATOM 723 C CA . LEU A 1 95 ? -7.976 -0.743 4.728 1.00 98.81 95 LEU A CA 1
ATOM 724 C C . LEU A 1 95 ? -7.529 0.020 5.972 1.00 98.81 95 LEU A C 1
ATOM 726 O O . LEU A 1 95 ? -7.703 -0.486 7.083 1.00 98.81 95 LEU A O 1
ATOM 730 N N . LEU A 1 96 ? -6.952 1.207 5.801 1.00 98.88 96 LEU A N 1
ATOM 731 C CA . LEU A 1 96 ? -6.487 2.017 6.919 1.00 98.88 96 LEU A CA 1
ATOM 732 C C . LEU A 1 96 ? -7.649 2.476 7.799 1.00 98.88 96 LEU A C 1
ATOM 734 O O . LEU A 1 96 ? -8.694 2.923 7.321 1.00 98.88 96 LEU A O 1
ATOM 738 N N . LYS A 1 97 ? -7.440 2.387 9.111 1.00 98.81 97 LYS A N 1
ATOM 739 C CA . LYS A 1 97 ? -8.279 3.065 10.103 1.00 98.81 97 LYS A CA 1
ATOM 740 C C . LYS A 1 97 ? -8.207 4.591 9.917 1.00 98.81 97 LYS A C 1
ATOM 742 O O . LYS A 1 97 ? -7.236 5.079 9.338 1.00 98.81 97 LYS A O 1
ATOM 747 N N . PRO A 1 98 ? -9.180 5.365 10.438 1.00 98.44 98 PRO A N 1
ATOM 748 C CA . PRO A 1 98 ? -9.151 6.830 10.354 1.00 98.44 98 PRO A CA 1
ATOM 749 C C . PRO A 1 98 ? -7.875 7.483 10.914 1.00 98.44 98 PRO A C 1
ATOM 751 O O . PRO A 1 98 ? -7.481 8.545 10.442 1.00 98.44 98 PRO A O 1
ATOM 754 N N . ASP A 1 99 ? -7.237 6.854 11.902 1.00 98.31 99 ASP A N 1
ATOM 755 C CA . ASP A 1 99 ? -5.972 7.253 12.533 1.00 98.31 99 ASP A CA 1
ATOM 756 C C . ASP A 1 99 ? -4.768 6.403 12.080 1.00 98.31 99 ASP A C 1
ATOM 758 O O . ASP A 1 99 ? -3.666 6.521 12.622 1.00 98.31 99 ASP A O 1
ATOM 762 N N . GLY A 1 100 ? -4.966 5.559 11.066 1.00 98.50 100 GLY A N 1
ATOM 763 C CA . GLY A 1 100 ? -3.933 4.705 10.506 1.00 98.50 100 GLY A CA 1
ATOM 764 C C . GLY A 1 100 ? -2.870 5.492 9.741 1.00 98.50 100 GLY A C 1
ATOM 765 O O . GLY A 1 100 ? -3.099 6.592 9.237 1.00 98.50 100 GLY A O 1
ATOM 766 N N . SER A 1 101 ? -1.678 4.911 9.626 1.00 98.69 101 SER A N 1
ATOM 767 C CA . SER A 1 101 ? -0.550 5.532 8.930 1.00 98.69 101 SER A CA 1
ATOM 768 C C . SER A 1 101 ? -0.082 4.724 7.723 1.00 98.69 101 SER A C 1
ATOM 770 O O . SER A 1 101 ? -0.072 3.493 7.733 1.00 98.69 101 SER A O 1
ATOM 772 N N . PHE A 1 102 ? 0.375 5.435 6.690 1.00 98.56 102 PHE A N 1
ATOM 773 C CA . PHE A 1 102 ? 0.947 4.843 5.486 1.00 98.56 102 PHE A CA 1
ATOM 774 C C . PHE A 1 102 ? 2.393 5.292 5.277 1.00 98.56 102 PHE A C 1
ATOM 776 O O . PHE A 1 102 ? 2.670 6.480 5.119 1.00 98.56 102 PHE A O 1
ATOM 783 N N . PHE A 1 103 ? 3.308 4.327 5.240 1.00 98.38 103 PHE A N 1
ATOM 784 C CA . PHE A 1 103 ? 4.730 4.536 5.005 1.00 98.38 103 PHE A CA 1
ATOM 785 C C . PHE A 1 103 ? 5.100 3.939 3.650 1.00 98.38 103 PHE A C 1
ATOM 787 O O . PHE A 1 103 ? 5.249 2.725 3.496 1.00 98.38 103 PHE A O 1
ATOM 794 N N . LEU A 1 104 ? 5.241 4.819 2.662 1.00 97.31 104 LEU A N 1
ATOM 795 C CA . LEU A 1 104 ? 5.657 4.466 1.314 1.00 97.31 104 LEU A CA 1
ATOM 796 C C . LEU A 1 104 ? 7.153 4.725 1.150 1.00 97.31 104 LEU A C 1
ATOM 798 O O . LEU A 1 104 ? 7.601 5.870 1.215 1.00 97.31 104 LEU A O 1
ATOM 802 N N . ASN A 1 105 ? 7.913 3.669 0.888 1.00 96.25 105 ASN A N 1
ATOM 803 C CA . ASN A 1 105 ? 9.270 3.810 0.393 1.00 96.25 105 ASN A CA 1
ATOM 804 C C . ASN A 1 105 ? 9.235 4.182 -1.098 1.00 96.25 105 ASN A C 1
ATOM 806 O O . ASN A 1 105 ? 8.442 3.626 -1.860 1.00 96.25 105 ASN A O 1
ATOM 810 N N . VAL A 1 106 ? 10.096 5.113 -1.504 1.00 91.38 106 VAL A N 1
ATOM 811 C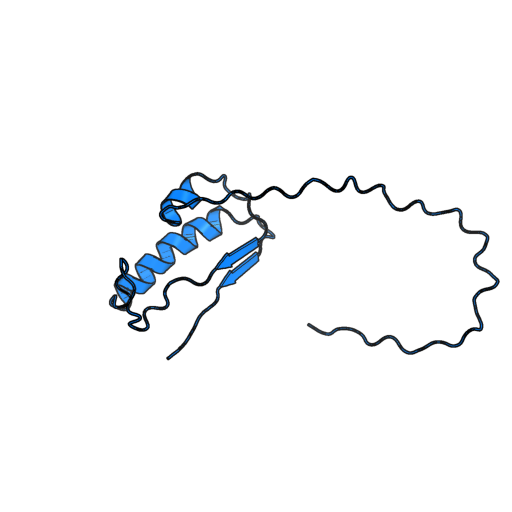 CA . VAL A 1 106 ? 10.288 5.521 -2.900 1.00 91.38 106 VAL A CA 1
ATOM 812 C C . VAL A 1 106 ? 11.772 5.715 -3.176 1.00 91.38 106 VAL A C 1
ATOM 814 O O . VAL A 1 106 ? 12.485 6.333 -2.389 1.00 91.38 106 VAL A O 1
ATOM 817 N N . GLY A 1 107 ? 12.233 5.185 -4.305 1.00 85.62 107 GLY A N 1
ATOM 818 C CA . GLY A 1 107 ? 13.574 5.416 -4.830 1.00 85.62 107 GLY A CA 1
ATOM 819 C C . GLY A 1 107 ? 13.538 6.340 -6.043 1.00 85.62 107 GLY A C 1
ATOM 820 O O . GLY A 1 107 ? 12.550 6.375 -6.775 1.00 85.62 107 GLY A O 1
ATOM 821 N N . ALA A 1 108 ? 14.630 7.065 -6.265 1.00 80.38 108 ALA A N 1
ATOM 822 C CA . ALA A 1 108 ? 14.882 7.817 -7.489 1.00 80.38 108 ALA A CA 1
ATOM 823 C C . ALA A 1 108 ? 16.176 7.302 -8.138 1.00 80.38 108 ALA A C 1
ATOM 825 O O . ALA A 1 108 ? 17.061 6.819 -7.427 1.00 80.38 108 ALA A O 1
ATOM 826 N N . ALA A 1 109 ? 16.248 7.383 -9.468 1.00 67.12 109 ALA A N 1
ATOM 827 C CA . ALA A 1 109 ? 17.452 7.113 -10.254 1.00 67.12 109 ALA A CA 1
ATOM 828 C C . ALA A 1 109 ? 18.187 8.413 -10.593 1.00 67.12 109 ALA A C 1
ATOM 830 O O . ALA A 1 109 ? 17.497 9.451 -10.733 1.00 67.12 109 ALA A O 1
#

Sequence (109 aa):
MRVPVIPSQSKGALQSLLSLGEVRPPSASLGTTAFDLLHEDCVRGMAKLPAASIDLVVTSPPYNLGIRYSEFSDRADRTGYLRWCKTWAAEIARLLKPDGSFFLNVGAA